Protein AF-A0A0Q5BRT3-F1 (afdb_monomer_lite)

Structure (mmCIF, N/CA/C/O backbone):
data_AF-A0A0Q5BRT3-F1
#
_entry.id   AF-A0A0Q5BRT3-F1
#
loop_
_atom_site.group_PDB
_atom_site.id
_atom_site.type_symbol
_atom_site.label_atom_id
_atom_site.label_alt_id
_atom_site.label_comp_id
_atom_site.label_asym_id
_atom_site.label_entity_id
_atom_site.label_seq_id
_atom_site.pdbx_PDB_ins_code
_atom_site.Cartn_x
_atom_site.Cartn_y
_atom_site.Cartn_z
_atom_site.occupancy
_atom_site.B_iso_or_equiv
_atom_site.auth_seq_id
_atom_site.auth_comp_id
_atom_site.auth_asym_id
_atom_site.auth_atom_id
_atom_site.pdbx_PDB_model_num
ATOM 1 N N . MET A 1 1 ? 24.777 -42.198 -18.990 1.00 38.94 1 MET A N 1
ATOM 2 C CA . MET A 1 1 ? 24.610 -41.273 -20.129 1.00 38.94 1 MET A CA 1
ATOM 3 C C . MET A 1 1 ? 23.522 -40.279 -19.756 1.00 38.94 1 MET A C 1
ATOM 5 O O . MET A 1 1 ? 22.460 -40.708 -19.334 1.00 38.94 1 MET A O 1
ATOM 9 N N . ALA A 1 2 ? 23.911 -39.003 -19.788 1.00 42.38 2 ALA A N 1
ATOM 10 C CA . ALA A 1 2 ? 23.196 -37.733 -19.627 1.00 42.38 2 ALA A CA 1
ATOM 11 C C . ALA A 1 2 ? 21.701 -37.705 -19.226 1.00 42.38 2 ALA A C 1
ATOM 13 O O . ALA A 1 2 ? 20.803 -37.981 -20.013 1.00 42.38 2 ALA A O 1
ATOM 14 N N . THR A 1 3 ? 21.515 -37.252 -17.986 1.00 47.38 3 THR A N 1
ATOM 15 C CA . THR A 1 3 ? 20.547 -36.288 -17.437 1.00 47.38 3 THR A CA 1
ATOM 16 C C . THR A 1 3 ? 19.735 -35.449 -18.435 1.00 47.38 3 THR A C 1
ATOM 18 O O . THR A 1 3 ? 20.303 -34.758 -19.275 1.00 47.38 3 THR A O 1
ATOM 21 N N . ALA A 1 4 ? 18.420 -35.371 -18.211 1.00 51.25 4 ALA A N 1
ATOM 22 C CA . ALA A 1 4 ? 17.582 -34.254 -18.647 1.00 51.25 4 ALA A CA 1
ATOM 23 C C . ALA A 1 4 ? 16.922 -33.633 -17.405 1.00 51.25 4 ALA A C 1
ATOM 25 O O . ALA A 1 4 ? 15.811 -33.981 -17.016 1.00 51.25 4 ALA A O 1
ATOM 26 N N . LEU A 1 5 ? 17.670 -32.751 -16.738 1.00 50.97 5 LEU A N 1
ATOM 27 C CA . LEU A 1 5 ? 17.124 -31.790 -15.785 1.00 50.97 5 LEU A CA 1
ATOM 28 C C . LEU A 1 5 ? 16.351 -30.754 -16.603 1.00 50.97 5 LEU A C 1
ATOM 30 O O . LEU A 1 5 ? 16.955 -29.941 -17.301 1.00 50.97 5 LEU A O 1
ATOM 34 N N . VAL A 1 6 ? 15.021 -30.810 -16.551 1.00 53.12 6 VAL A N 1
ATOM 35 C CA . VAL A 1 6 ? 14.174 -29.722 -17.043 1.00 53.12 6 VAL A CA 1
ATOM 36 C C . VAL A 1 6 ? 14.351 -28.573 -16.055 1.00 53.12 6 VAL A C 1
ATOM 38 O O . VAL A 1 6 ? 13.744 -28.548 -14.989 1.00 53.12 6 VAL A O 1
ATOM 41 N N . LEU A 1 7 ? 15.285 -27.680 -16.379 1.00 48.69 7 LEU A N 1
ATOM 42 C CA . LEU A 1 7 ? 15.476 -26.405 -15.703 1.00 48.69 7 LEU A CA 1
ATOM 43 C C . LEU A 1 7 ? 14.147 -25.651 -15.752 1.00 48.69 7 LEU A C 1
ATOM 45 O O . LEU A 1 7 ? 13.663 -25.304 -16.830 1.00 48.69 7 LEU A O 1
ATOM 49 N N . ALA A 1 8 ? 13.560 -25.443 -14.575 1.00 54.22 8 ALA A N 1
ATOM 50 C CA . ALA A 1 8 ? 12.455 -24.529 -14.380 1.00 54.22 8 ALA A CA 1
ATOM 51 C C . ALA A 1 8 ? 12.845 -23.178 -14.990 1.00 54.22 8 ALA A C 1
ATOM 53 O O . ALA A 1 8 ? 13.808 -22.545 -14.556 1.00 54.22 8 ALA A O 1
ATOM 54 N N . LEU A 1 9 ? 12.106 -22.751 -16.012 1.00 47.84 9 LEU A N 1
ATOM 55 C CA . LEU A 1 9 ? 12.090 -21.359 -16.430 1.00 47.84 9 LEU A CA 1
ATOM 56 C C . LEU A 1 9 ? 11.405 -20.570 -15.309 1.00 47.84 9 LEU A C 1
ATOM 58 O O . LEU A 1 9 ? 10.222 -20.257 -15.397 1.00 47.84 9 LEU A O 1
ATOM 62 N N . ALA A 1 10 ? 12.144 -20.287 -14.234 1.00 49.69 10 ALA A N 1
ATOM 63 C CA . ALA A 1 10 ? 11.851 -19.145 -13.387 1.00 49.69 10 ALA A CA 1
ATOM 64 C C . ALA A 1 10 ? 12.025 -17.931 -14.298 1.00 49.69 10 ALA A C 1
ATOM 66 O O . ALA A 1 10 ? 13.145 -17.523 -14.618 1.00 49.69 10 ALA A O 1
ATOM 67 N N . GLY A 1 11 ? 10.901 -17.485 -14.858 1.00 42.34 11 GLY A N 1
ATOM 68 C CA . GLY A 1 11 ? 10.846 -16.350 -15.751 1.00 42.34 11 GLY A CA 1
ATOM 69 C C . GLY A 1 11 ? 11.562 -15.184 -15.096 1.00 42.34 11 GLY A C 1
ATOM 70 O O . GLY A 1 11 ? 11.294 -14.835 -13.951 1.00 42.34 11 GLY A O 1
ATOM 71 N N . CYS A 1 12 ? 12.484 -14.589 -15.839 1.00 48.16 12 CYS A N 1
ATOM 72 C CA . CYS A 1 12 ? 13.013 -13.275 -15.540 1.00 48.16 12 CYS A CA 1
ATOM 73 C C . CYS A 1 12 ? 11.882 -12.268 -15.815 1.00 48.16 12 CYS A C 1
ATOM 75 O O . CYS A 1 12 ? 11.900 -11.552 -16.812 1.00 48.16 12 CYS A O 1
ATOM 77 N N . ALA A 1 13 ? 10.829 -12.291 -14.994 1.00 51.22 13 ALA A N 1
ATOM 78 C CA . ALA A 1 13 ? 10.024 -11.102 -14.810 1.00 51.22 13 ALA A CA 1
ATOM 79 C C . ALA A 1 13 ? 10.960 -10.087 -14.140 1.00 51.22 13 ALA A C 1
ATOM 81 O O . ALA A 1 13 ? 11.696 -10.478 -13.225 1.00 51.22 13 ALA A O 1
ATOM 82 N N . PRO A 1 14 ? 11.007 -8.824 -14.587 1.00 56.84 14 PRO A N 1
ATOM 83 C CA . PRO A 1 14 ? 11.587 -7.774 -13.770 1.00 56.84 14 PRO A CA 1
ATOM 84 C C . PRO A 1 14 ? 10.706 -7.683 -12.523 1.00 56.84 14 PRO A C 1
ATOM 86 O O . PRO A 1 14 ? 9.683 -7.009 -12.524 1.00 56.84 14 PRO A O 1
ATOM 89 N N . GLY A 1 15 ? 11.034 -8.481 -11.507 1.00 70.69 15 GLY A N 1
ATOM 90 C CA . GLY A 1 15 ? 10.351 -8.441 -10.228 1.00 70.69 15 GLY A CA 1
ATOM 91 C C . GLY A 1 15 ? 10.497 -7.048 -9.638 1.00 70.69 15 GLY A C 1
ATOM 92 O O . GLY A 1 15 ? 11.437 -6.317 -9.973 1.00 70.69 15 GLY A O 1
ATOM 93 N N . LEU A 1 16 ? 9.561 -6.685 -8.765 1.00 85.19 16 LEU A N 1
ATOM 94 C CA . LEU A 1 16 ? 9.687 -5.469 -7.979 1.00 85.19 16 LEU A CA 1
ATOM 95 C C . LEU A 1 16 ? 11.082 -5.366 -7.360 1.00 85.19 16 LEU A C 1
ATOM 97 O O . LEU A 1 16 ? 11.695 -6.359 -6.957 1.00 85.19 16 LEU A O 1
ATOM 101 N N . SER A 1 17 ? 11.560 -4.130 -7.253 1.00 89.75 17 SER A N 1
ATOM 102 C CA . SER A 1 17 ? 12.738 -3.829 -6.455 1.00 89.75 17 SER A CA 1
ATOM 103 C C . SER A 1 17 ? 12.540 -4.367 -5.026 1.00 89.75 17 SER A C 1
ATOM 105 O O . SER A 1 17 ? 11.408 -4.518 -4.552 1.00 89.75 17 SER A O 1
ATOM 107 N N . THR A 1 18 ? 13.630 -4.668 -4.314 1.00 90.56 18 THR A N 1
ATOM 108 C CA . THR A 1 18 ? 13.553 -5.034 -2.889 1.00 90.56 18 THR A CA 1
ATOM 109 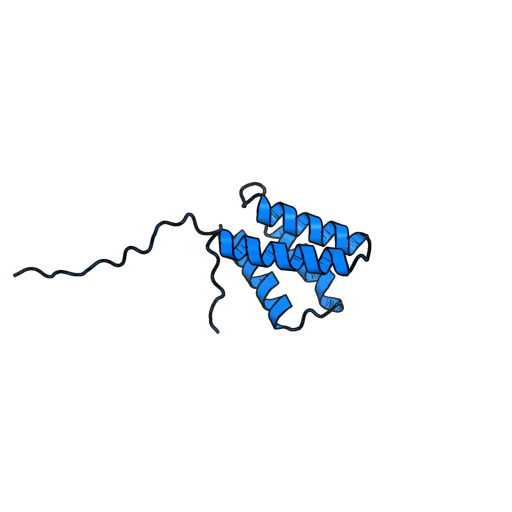C C . THR A 1 18 ? 12.690 -4.055 -2.080 1.00 90.56 18 THR A C 1
ATOM 111 O O . THR A 1 18 ? 11.773 -4.525 -1.407 1.00 90.56 18 THR A O 1
ATOM 114 N N . PRO A 1 19 ? 12.881 -2.722 -2.176 1.00 92.19 19 PRO A N 1
ATOM 115 C CA . PRO A 1 19 ? 12.068 -1.798 -1.393 1.00 92.19 19 PRO A CA 1
ATOM 116 C C . PRO A 1 19 ? 10.595 -1.754 -1.840 1.00 92.19 19 PRO A C 1
ATOM 118 O O . PRO A 1 19 ? 9.712 -1.718 -0.986 1.00 92.19 19 PRO A O 1
ATOM 121 N N . ALA A 1 20 ? 10.278 -1.870 -3.137 1.00 92.69 20 ALA A N 1
ATOM 122 C CA . ALA A 1 20 ? 8.880 -1.988 -3.570 1.00 92.69 20 ALA A CA 1
ATOM 123 C C . ALA A 1 20 ? 8.227 -3.299 -3.104 1.00 92.69 20 ALA A C 1
ATOM 125 O O . ALA A 1 20 ? 7.051 -3.316 -2.739 1.00 92.69 20 ALA A O 1
ATOM 126 N N . THR A 1 21 ? 8.992 -4.389 -3.047 1.00 93.44 21 THR A N 1
ATOM 127 C CA . THR A 1 21 ? 8.540 -5.659 -2.464 1.00 93.44 21 THR A CA 1
ATOM 128 C C . THR A 1 21 ? 8.230 -5.495 -0.976 1.00 93.44 21 THR A C 1
ATOM 130 O O . THR A 1 21 ? 7.194 -5.967 -0.507 1.00 93.44 21 THR A O 1
ATOM 133 N N . GLU A 1 22 ? 9.080 -4.789 -0.224 1.00 93.56 22 GLU A N 1
ATOM 134 C CA . GLU A 1 22 ? 8.824 -4.454 1.182 1.00 93.56 22 GLU A CA 1
ATOM 135 C C . GLU A 1 22 ? 7.582 -3.570 1.349 1.00 93.56 22 GLU A C 1
ATOM 137 O O . GLU A 1 22 ? 6.784 -3.819 2.254 1.00 93.56 22 GLU A O 1
ATOM 142 N N . ALA A 1 23 ? 7.354 -2.609 0.449 1.00 94.94 23 ALA A N 1
ATOM 143 C CA . ALA A 1 23 ? 6.163 -1.760 0.466 1.00 94.94 23 ALA A CA 1
ATOM 144 C C . ALA A 1 23 ? 4.880 -2.584 0.269 1.00 94.94 23 ALA A C 1
ATOM 146 O O . ALA A 1 23 ? 3.918 -2.445 1.031 1.00 94.94 23 ALA A O 1
ATOM 147 N N . CYS A 1 24 ? 4.885 -3.494 -0.707 1.00 95.56 24 CYS A N 1
ATOM 148 C CA . CYS A 1 24 ? 3.782 -4.420 -0.952 1.00 95.56 24 CYS A CA 1
ATOM 149 C C . CYS A 1 24 ? 3.542 -5.363 0.237 1.00 95.56 24 CYS A C 1
ATOM 151 O O . CYS A 1 24 ? 2.398 -5.542 0.656 1.00 95.56 24 CYS A O 1
ATOM 153 N N . ASN A 1 25 ? 4.604 -5.895 0.853 1.00 93.94 25 ASN A N 1
ATOM 154 C CA . ASN A 1 25 ? 4.500 -6.736 2.049 1.00 93.94 25 ASN A CA 1
ATOM 155 C C . ASN A 1 25 ? 3.917 -5.978 3.250 1.00 93.94 25 ASN A C 1
ATOM 157 O O . ASN A 1 25 ? 3.033 -6.493 3.938 1.00 93.94 25 ASN A O 1
ATOM 161 N N . ALA A 1 26 ? 4.386 -4.755 3.503 1.00 93.94 26 ALA A N 1
ATOM 162 C CA . ALA A 1 26 ? 3.886 -3.923 4.590 1.00 93.94 26 ALA A CA 1
ATOM 163 C C . ALA A 1 26 ? 2.390 -3.626 4.408 1.00 93.94 26 ALA A C 1
ATOM 165 O O . ALA A 1 26 ? 1.604 -3.771 5.352 1.00 93.94 26 ALA A O 1
ATOM 166 N N . HIS A 1 27 ? 1.984 -3.259 3.187 1.00 95.00 27 HIS A N 1
ATOM 167 C CA . HIS A 1 27 ? 0.587 -2.978 2.859 1.00 95.00 27 HIS A CA 1
ATOM 168 C C . HIS A 1 27 ? -0.286 -4.222 3.029 1.00 95.00 27 HIS A C 1
ATOM 170 O O . HIS A 1 27 ? -1.284 -4.173 3.750 1.00 95.00 27 HIS A O 1
ATOM 176 N N . ALA A 1 28 ? 0.131 -5.358 2.469 1.00 92.94 28 ALA A N 1
ATOM 177 C CA . ALA A 1 28 ? -0.590 -6.622 2.582 1.00 92.94 28 ALA A CA 1
ATOM 178 C C . ALA A 1 28 ? -0.731 -7.094 4.038 1.00 92.94 28 ALA A C 1
ATOM 180 O O . ALA A 1 28 ? -1.798 -7.576 4.436 1.00 92.94 28 ALA A O 1
ATOM 181 N N . GLY A 1 29 ? 0.311 -6.908 4.854 1.00 91.56 29 GLY A N 1
ATOM 182 C CA . GLY A 1 29 ? 0.280 -7.194 6.287 1.00 91.56 29 GLY A CA 1
ATOM 183 C C . GLY A 1 29 ? -0.728 -6.320 7.036 1.00 91.56 29 GLY A C 1
ATOM 184 O O . GLY A 1 29 ? -1.480 -6.815 7.876 1.00 91.56 29 GLY A O 1
ATOM 185 N N . TRP A 1 30 ? -0.812 -5.032 6.701 1.00 92.50 30 TRP A N 1
ATOM 186 C CA . TRP A 1 30 ? -1.815 -4.128 7.270 1.00 92.50 30 TRP A CA 1
ATOM 187 C C . TRP A 1 30 ? -3.246 -4.474 6.822 1.00 92.50 30 TRP A C 1
ATOM 189 O O . TRP A 1 30 ? -4.160 -4.474 7.655 1.00 92.50 30 TRP A O 1
ATOM 199 N N . VAL A 1 31 ? -3.449 -4.827 5.546 1.00 90.88 31 VAL A N 1
ATOM 200 C CA . VAL A 1 31 ? -4.757 -5.263 5.023 1.00 90.88 31 VAL A CA 1
ATOM 201 C C . VAL A 1 31 ? -5.228 -6.536 5.725 1.00 90.88 31 VAL A C 1
ATOM 203 O O . VAL A 1 31 ? -6.352 -6.578 6.230 1.00 90.88 31 VAL A O 1
ATOM 206 N N . SER A 1 32 ? -4.356 -7.540 5.820 1.00 87.56 32 SER A N 1
ATOM 207 C CA . SER A 1 32 ? -4.658 -8.827 6.463 1.00 87.56 32 SER A CA 1
ATOM 208 C C . SER A 1 32 ? -4.853 -8.692 7.975 1.00 87.56 32 SER A C 1
ATOM 210 O O . SER A 1 32 ? -5.675 -9.388 8.562 1.00 87.56 32 SER A O 1
ATOM 212 N N . GLY A 1 33 ? -4.156 -7.742 8.606 1.00 84.69 33 GLY A N 1
ATOM 213 C CA . GLY A 1 33 ? -4.302 -7.396 10.021 1.00 84.69 33 GLY A CA 1
ATOM 214 C C . GLY A 1 33 ? -5.571 -6.609 10.373 1.00 84.69 33 GLY A C 1
ATOM 215 O O . GLY A 1 33 ? -5.689 -6.138 11.503 1.00 84.69 33 GLY A O 1
ATOM 216 N N . GLY A 1 34 ? -6.508 -6.434 9.434 1.00 83.44 34 GLY A N 1
ATOM 217 C CA . GLY A 1 34 ? -7.819 -5.830 9.690 1.00 83.44 34 GLY A CA 1
ATOM 218 C C . GLY A 1 34 ? -7.913 -4.322 9.446 1.00 83.44 34 GLY A C 1
ATOM 219 O O . GLY A 1 34 ? -8.929 -3.732 9.802 1.00 83.44 34 GLY A O 1
ATOM 220 N N . ARG A 1 35 ? -6.908 -3.692 8.818 1.00 82.50 35 ARG A N 1
ATOM 221 C CA . ARG A 1 35 ? -6.930 -2.269 8.413 1.00 82.50 35 ARG A CA 1
ATOM 222 C C . ARG A 1 35 ? -7.249 -1.286 9.548 1.00 82.50 35 ARG A C 1
ATOM 224 O O . ARG A 1 35 ? -8.013 -0.341 9.362 1.00 82.50 35 ARG A O 1
ATOM 231 N N . LEU A 1 36 ? -6.650 -1.499 10.720 1.00 80.25 36 LEU A N 1
ATOM 232 C CA . LEU A 1 36 ? -6.845 -0.627 11.884 1.00 80.25 36 LEU A CA 1
ATOM 233 C C . LEU A 1 36 ? -6.524 0.839 11.542 1.00 80.25 36 LEU A C 1
ATOM 235 O O . LEU A 1 36 ? -5.441 1.130 11.021 1.00 80.25 36 LEU A O 1
ATOM 239 N N . GLU A 1 37 ? -7.449 1.752 11.858 1.00 78.81 37 GLU A N 1
ATOM 240 C CA . GLU A 1 37 ? -7.326 3.193 11.578 1.00 78.81 37 GLU A CA 1
ATOM 241 C C . GLU A 1 37 ? -6.088 3.809 12.234 1.00 78.81 37 GLU A C 1
ATOM 243 O O . GLU A 1 37 ? -5.351 4.549 11.590 1.00 78.81 37 GLU A O 1
ATOM 248 N N . GLU A 1 38 ? -5.781 3.412 13.471 1.00 83.50 38 GLU A N 1
ATOM 249 C CA . GLU A 1 38 ? -4.593 3.850 14.221 1.00 83.50 38 GLU A CA 1
ATOM 250 C C . GLU A 1 38 ? -3.259 3.501 13.532 1.00 83.50 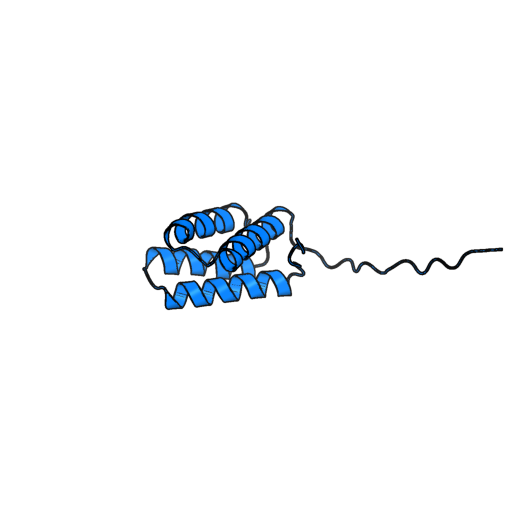38 GLU A C 1
ATOM 252 O O . GLU A 1 38 ? -2.216 4.070 13.849 1.00 83.50 38 GLU A O 1
ATOM 257 N N . ARG A 1 39 ? -3.275 2.546 12.593 1.00 87.44 39 ARG A N 1
ATOM 258 C CA . ARG A 1 39 ? -2.106 2.132 11.803 1.00 87.44 39 ARG A CA 1
ATOM 259 C C . ARG A 1 39 ? -2.133 2.681 10.379 1.00 87.44 39 ARG A C 1
ATOM 261 O O . ARG A 1 39 ? -1.147 2.499 9.671 1.00 87.44 39 ARG A O 1
ATOM 268 N N . ARG A 1 40 ? -3.227 3.335 9.966 1.00 91.38 40 ARG A N 1
ATOM 269 C CA . ARG A 1 40 ? -3.445 3.849 8.606 1.00 91.38 40 ARG A CA 1
ATOM 270 C C . ARG A 1 40 ? -2.392 4.886 8.219 1.00 91.38 40 ARG A C 1
ATOM 272 O O . ARG A 1 40 ? -1.802 4.782 7.155 1.00 91.38 40 ARG A O 1
ATOM 279 N N . GLU A 1 41 ? -2.120 5.846 9.097 1.00 93.44 41 GLU A N 1
ATOM 280 C CA . GLU A 1 41 ? -1.097 6.870 8.851 1.00 93.44 41 GLU A CA 1
ATOM 281 C C . GLU A 1 41 ? 0.297 6.251 8.718 1.00 93.44 41 GLU A C 1
ATOM 283 O O . GLU A 1 41 ? 0.990 6.481 7.730 1.00 93.44 41 GLU A O 1
ATOM 288 N N . ARG A 1 42 ? 0.648 5.355 9.649 1.00 93.81 42 ARG A N 1
ATOM 289 C CA . ARG A 1 42 ? 1.929 4.644 9.628 1.00 93.81 42 ARG A CA 1
ATOM 290 C C . ARG A 1 42 ? 2.138 3.859 8.337 1.00 93.81 42 ARG A C 1
ATOM 292 O O . ARG A 1 42 ? 3.230 3.899 7.787 1.00 93.81 42 ARG A O 1
ATOM 299 N N . ILE A 1 43 ? 1.126 3.127 7.861 1.00 94.69 43 ILE A N 1
ATOM 300 C CA . ILE A 1 43 ? 1.306 2.313 6.654 1.00 94.69 43 ILE A CA 1
ATOM 301 C C . ILE A 1 43 ? 1.480 3.176 5.402 1.00 94.69 43 ILE A C 1
ATOM 303 O O . ILE A 1 43 ? 2.278 2.830 4.538 1.00 94.69 43 ILE A O 1
ATOM 307 N N . VAL A 1 44 ? 0.779 4.308 5.316 1.00 95.06 44 VAL A N 1
ATOM 308 C CA . VAL A 1 44 ? 0.927 5.256 4.204 1.00 95.06 44 VAL A CA 1
ATOM 309 C C . VAL A 1 44 ? 2.329 5.842 4.178 1.00 95.06 44 VAL A C 1
ATOM 311 O O . VAL A 1 44 ? 2.938 5.890 3.114 1.00 95.06 44 VAL A O 1
ATOM 314 N N . GLU A 1 45 ? 2.844 6.248 5.338 1.00 95.19 45 GLU A N 1
ATOM 315 C CA . GLU A 1 45 ? 4.213 6.744 5.478 1.00 95.19 45 GLU A CA 1
ATOM 316 C C . GLU A 1 45 ? 5.228 5.671 5.070 1.00 95.19 45 GLU A C 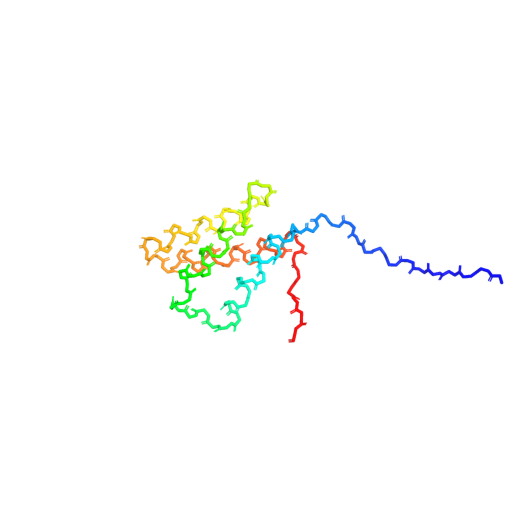1
ATOM 318 O O . GLU A 1 45 ? 6.016 5.896 4.159 1.00 95.19 45 GLU A O 1
ATOM 323 N N . THR A 1 46 ? 5.124 4.462 5.634 1.00 95.19 46 THR A N 1
ATOM 324 C CA . THR A 1 46 ? 6.031 3.345 5.316 1.00 95.19 46 THR A CA 1
ATOM 325 C C . THR A 1 46 ? 6.043 3.017 3.821 1.00 95.19 46 THR A C 1
ATOM 327 O O . THR A 1 46 ? 7.106 2.845 3.232 1.00 95.19 46 THR A O 1
ATOM 330 N N . VAL A 1 47 ? 4.872 2.937 3.180 1.00 95.50 47 VAL A N 1
ATOM 331 C CA . VAL A 1 47 ? 4.779 2.659 1.739 1.00 95.50 47 VAL A CA 1
ATOM 332 C C . VAL A 1 47 ? 5.390 3.796 0.916 1.00 95.50 47 VAL A C 1
ATOM 334 O O . VAL A 1 47 ? 6.121 3.529 -0.035 1.00 95.50 47 VAL A O 1
ATOM 337 N N . ALA A 1 48 ? 5.128 5.051 1.283 1.00 94.62 48 ALA A N 1
ATOM 338 C CA . ALA A 1 48 ? 5.661 6.208 0.572 1.00 94.62 48 ALA A CA 1
ATOM 339 C C . ALA A 1 48 ? 7.186 6.351 0.719 1.00 94.62 48 ALA A C 1
ATOM 341 O O . ALA A 1 48 ? 7.835 6.780 -0.230 1.00 94.62 48 ALA A O 1
ATOM 342 N N . GLU A 1 49 ? 7.758 5.987 1.870 1.00 95.31 49 GLU A N 1
ATOM 343 C CA . GLU A 1 49 ? 9.208 6.009 2.112 1.00 95.31 49 GLU A CA 1
ATOM 344 C C . GLU A 1 49 ? 9.956 4.910 1.353 1.00 95.31 49 GLU A C 1
ATOM 346 O O . GLU A 1 49 ? 11.083 5.121 0.905 1.00 95.31 49 GLU A O 1
ATOM 351 N N . LEU A 1 50 ? 9.339 3.735 1.218 1.00 94.81 50 LEU A N 1
ATOM 352 C CA . LEU A 1 50 ? 9.937 2.602 0.516 1.00 94.81 50 LEU A CA 1
ATOM 353 C C . LEU A 1 50 ? 9.913 2.789 -1.004 1.00 94.81 50 LEU A C 1
ATOM 355 O O . LEU A 1 50 ? 10.802 2.300 -1.694 1.00 94.81 50 LEU A O 1
ATOM 359 N N . LEU A 1 51 ? 8.926 3.502 -1.547 1.00 93.62 51 LEU A N 1
ATOM 360 C CA . LEU A 1 51 ? 8.857 3.742 -2.983 1.00 93.62 51 LEU A CA 1
ATOM 361 C C . LEU A 1 51 ? 9.782 4.874 -3.438 1.00 93.62 51 LEU A C 1
ATOM 363 O O . LEU A 1 51 ? 9.752 6.003 -2.955 1.00 93.62 51 LEU A O 1
ATOM 367 N N . THR A 1 52 ? 10.550 4.580 -4.475 1.00 89.25 52 THR A N 1
ATOM 368 C CA . THR A 1 52 ? 11.493 5.471 -5.148 1.00 89.25 52 THR A CA 1
ATOM 369 C C . THR A 1 52 ? 11.003 5.821 -6.550 1.00 89.25 52 THR A C 1
ATOM 371 O O . THR A 1 52 ? 10.132 5.160 -7.108 1.00 89.25 52 THR A O 1
ATOM 374 N N . GLY A 1 53 ? 11.586 6.848 -7.178 1.00 86.38 53 GLY A N 1
ATOM 375 C CA . GLY A 1 53 ? 11.209 7.262 -8.538 1.00 86.38 53 GLY A CA 1
ATOM 376 C C . GLY A 1 53 ? 11.418 6.197 -9.627 1.00 86.38 53 GLY A C 1
ATOM 377 O O . GLY A 1 53 ? 10.849 6.334 -10.709 1.00 86.38 53 GLY A O 1
ATOM 378 N N . GLU A 1 54 ? 12.205 5.159 -9.342 1.00 87.44 54 GLU A N 1
ATOM 379 C CA . GLU A 1 54 ? 12.503 4.047 -10.251 1.00 87.44 54 GLU A CA 1
ATOM 380 C C . GLU A 1 54 ? 11.432 2.946 -10.202 1.00 87.44 54 GLU A C 1
ATOM 382 O O . GLU A 1 54 ? 11.364 2.113 -11.105 1.00 87.44 54 GLU A O 1
ATOM 387 N N . ASP A 1 55 ? 10.560 2.970 -9.190 1.00 91.94 55 ASP A N 1
ATOM 388 C CA . ASP A 1 55 ? 9.486 1.996 -9.031 1.00 91.94 55 ASP A CA 1
ATOM 389 C C . ASP A 1 55 ? 8.313 2.257 -9.998 1.00 91.94 55 ASP A C 1
ATOM 391 O O . ASP A 1 55 ? 8.124 3.394 -10.477 1.00 91.94 55 ASP A O 1
ATOM 395 N N . PRO A 1 56 ? 7.492 1.222 -10.279 1.00 93.50 56 PRO A N 1
ATOM 396 C CA . PRO A 1 56 ? 6.348 1.314 -11.181 1.00 93.50 56 PRO A CA 1
ATOM 397 C C . PRO A 1 56 ? 5.460 2.528 -10.906 1.00 93.50 56 PRO A C 1
ATOM 399 O O . PRO A 1 56 ? 5.150 2.874 -9.759 1.00 93.50 56 PRO A O 1
ATOM 402 N N . ALA A 1 57 ? 5.050 3.203 -11.979 1.00 94.19 57 ALA A N 1
ATOM 403 C CA . ALA A 1 57 ? 4.296 4.448 -11.883 1.00 94.19 57 ALA A CA 1
ATOM 404 C C . ALA A 1 57 ? 2.935 4.239 -11.209 1.00 94.19 57 ALA A C 1
ATOM 406 O O . ALA A 1 57 ? 2.462 5.122 -10.495 1.00 94.19 57 ALA A O 1
ATOM 407 N N . GLU A 1 58 ? 2.337 3.070 -11.398 1.00 94.56 58 GLU A N 1
ATOM 408 C CA . GLU A 1 58 ? 1.074 2.623 -10.827 1.00 94.56 58 GLU A CA 1
ATOM 409 C C . GLU A 1 58 ? 1.172 2.505 -9.301 1.00 94.56 58 GLU A C 1
ATOM 411 O O . GLU A 1 58 ? 0.329 3.060 -8.596 1.00 94.56 58 GLU A O 1
ATOM 416 N N . LEU A 1 59 ? 2.247 1.894 -8.783 1.00 94.69 59 LEU A N 1
ATOM 417 C CA . LEU A 1 59 ? 2.513 1.803 -7.341 1.00 94.69 59 LEU A CA 1
ATOM 418 C C . LEU A 1 59 ? 2.682 3.186 -6.718 1.00 94.69 59 LEU A C 1
ATOM 420 O O . LEU A 1 59 ? 2.043 3.510 -5.715 1.00 94.69 59 LEU A O 1
ATOM 424 N N . ARG A 1 60 ? 3.497 4.036 -7.348 1.00 96.00 60 ARG A N 1
ATOM 425 C CA . ARG A 1 60 ? 3.706 5.413 -6.884 1.00 96.00 60 ARG A CA 1
ATOM 426 C C . ARG A 1 60 ? 2.427 6.238 -6.921 1.00 96.00 60 ARG A C 1
ATOM 428 O O . ARG A 1 60 ? 2.158 6.985 -5.985 1.00 96.00 60 ARG A O 1
ATOM 435 N N . SER A 1 61 ? 1.630 6.096 -7.975 1.00 96.75 61 SER A N 1
ATOM 436 C CA . SER A 1 61 ? 0.366 6.823 -8.124 1.00 96.75 61 SER A CA 1
ATOM 437 C C . SER A 1 61 ? -0.654 6.383 -7.078 1.00 96.75 61 SER A C 1
ATOM 439 O O . SER A 1 61 ? -1.288 7.231 -6.453 1.00 96.75 61 SER A O 1
ATOM 441 N N . ALA A 1 62 ? -0.772 5.078 -6.828 1.00 96.88 62 ALA A N 1
ATOM 442 C CA . ALA A 1 62 ? -1.647 4.550 -5.789 1.00 96.88 62 ALA A CA 1
ATOM 443 C C . ALA A 1 62 ? -1.182 4.968 -4.383 1.00 96.88 62 ALA A C 1
ATOM 445 O O . ALA A 1 62 ? -2.005 5.391 -3.571 1.00 96.88 62 ALA A O 1
ATOM 446 N N . SER A 1 63 ? 0.128 4.955 -4.112 1.00 97.00 63 SER A N 1
ATOM 447 C CA . SER A 1 63 ? 0.699 5.474 -2.861 1.00 97.00 63 SER A CA 1
ATOM 448 C C . SER A 1 63 ? 0.389 6.957 -2.659 1.00 97.00 63 SER A C 1
ATOM 450 O O . SER A 1 63 ? -0.096 7.346 -1.600 1.00 97.00 63 SER A O 1
ATOM 452 N N . ALA A 1 64 ? 0.603 7.789 -3.680 1.00 97.00 64 ALA A N 1
ATOM 453 C CA . ALA A 1 64 ? 0.291 9.214 -3.612 1.00 97.00 64 ALA A CA 1
ATOM 454 C C . ALA A 1 64 ? -1.212 9.465 -3.398 1.00 97.00 64 ALA A C 1
ATOM 456 O O . ALA A 1 64 ? -1.589 10.357 -2.636 1.00 97.00 64 ALA A O 1
ATOM 457 N N . ALA A 1 65 ? -2.076 8.658 -4.020 1.00 97.50 65 ALA A N 1
ATOM 458 C CA . ALA A 1 65 ? -3.519 8.722 -3.809 1.00 97.50 65 ALA A CA 1
ATOM 459 C C . ALA A 1 65 ? -3.914 8.329 -2.375 1.00 97.50 65 ALA A C 1
ATOM 461 O O . ALA A 1 65 ? -4.777 8.984 -1.790 1.00 97.50 65 ALA A O 1
ATOM 462 N N . MET A 1 66 ? -3.252 7.332 -1.771 1.00 97.06 66 MET A N 1
ATOM 463 C CA . MET A 1 66 ? -3.437 7.002 -0.352 1.00 97.06 66 MET A CA 1
ATOM 464 C C . MET A 1 66 ? -3.048 8.181 0.553 1.00 97.06 66 MET A C 1
ATOM 466 O O . MET A 1 66 ? -3.824 8.539 1.438 1.00 97.06 66 MET A O 1
ATOM 470 N N . THR A 1 67 ? -1.904 8.830 0.308 1.00 96.81 67 THR A N 1
ATOM 471 C CA . THR A 1 67 ? -1.470 10.024 1.058 1.00 96.81 67 THR A CA 1
ATOM 472 C C . THR A 1 67 ? -2.467 11.176 0.930 1.00 96.81 67 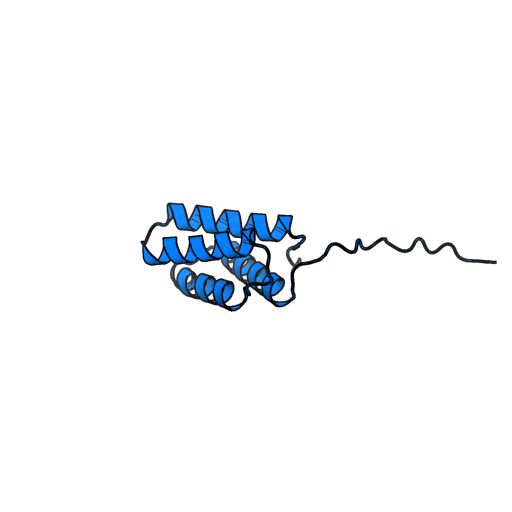THR A C 1
ATOM 474 O O . THR A 1 67 ? -2.840 11.789 1.931 1.00 96.81 67 THR A O 1
ATOM 477 N N . ALA A 1 68 ? -2.943 11.459 -0.285 1.00 97.12 68 ALA A N 1
ATOM 478 C CA . ALA A 1 68 ? -3.903 12.533 -0.533 1.00 97.12 68 ALA A CA 1
ATOM 479 C C . ALA A 1 68 ? -5.263 12.272 0.137 1.00 97.12 68 ALA A C 1
ATOM 481 O O . ALA A 1 68 ? -5.846 13.179 0.741 1.00 97.12 68 ALA A O 1
ATOM 482 N N . ALA A 1 69 ? -5.755 11.032 0.064 1.00 96.38 69 ALA A N 1
ATOM 483 C CA . ALA A 1 69 ? -7.003 10.625 0.698 1.00 96.38 69 ALA A CA 1
ATOM 484 C C . ALA A 1 69 ? -6.911 10.685 2.229 1.00 96.38 69 ALA A C 1
ATOM 486 O O . ALA A 1 69 ? -7.833 11.181 2.876 1.00 96.38 69 ALA A O 1
ATOM 487 N N . LEU A 1 70 ? -5.775 10.265 2.801 1.00 94.19 70 LEU A N 1
ATOM 488 C CA . LEU A 1 70 ? -5.511 10.374 4.235 1.00 94.19 70 LEU A CA 1
ATOM 489 C C . LEU A 1 70 ? -5.541 11.838 4.697 1.00 94.19 70 LEU A C 1
ATOM 491 O O . LEU A 1 70 ? -6.254 12.161 5.642 1.00 94.19 70 LEU A O 1
ATOM 495 N N . GLY A 1 71 ? -4.836 12.732 3.996 1.00 93.50 71 GLY A N 1
ATOM 496 C CA . GLY A 1 71 ? -4.801 14.161 4.331 1.00 93.50 71 GLY A CA 1
ATOM 497 C C . GLY A 1 71 ? -6.151 14.874 4.186 1.00 93.50 71 GLY A C 1
ATOM 498 O O . GLY A 1 71 ? -6.388 15.881 4.848 1.00 93.50 71 GLY A O 1
ATOM 499 N N . SER A 1 72 ? -7.045 14.343 3.349 1.00 95.00 72 SER A N 1
ATOM 500 C CA . SER A 1 72 ? -8.396 14.883 3.140 1.00 95.00 72 SER A CA 1
ATOM 501 C C . SER A 1 72 ? -9.453 14.260 4.061 1.00 95.00 72 SER A C 1
ATOM 503 O O . SER A 1 72 ? -10.576 14.755 4.113 1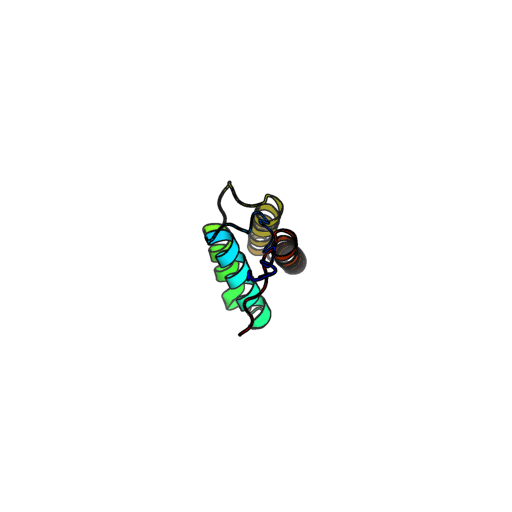.00 95.00 72 SER A O 1
ATOM 505 N N . GLY A 1 73 ? -9.124 13.170 4.765 1.00 93.88 73 GLY A N 1
ATOM 506 C CA . GLY A 1 73 ? -10.091 12.380 5.534 1.00 93.88 73 GLY A CA 1
ATOM 507 C C . GLY A 1 73 ? -11.093 11.602 4.669 1.00 93.88 73 GLY A C 1
ATOM 508 O O . GLY A 1 73 ? -12.144 11.200 5.165 1.00 93.88 73 GLY A O 1
ATOM 509 N N . ASP A 1 74 ? -10.799 11.392 3.382 1.00 96.00 74 ASP A N 1
ATOM 510 C CA . ASP A 1 74 ? -11.692 10.701 2.446 1.00 96.00 74 ASP A CA 1
ATOM 511 C C . ASP A 1 74 ? -11.448 9.187 2.491 1.00 96.00 74 ASP A C 1
ATOM 513 O O . ASP A 1 74 ? -10.567 8.638 1.824 1.00 96.00 74 ASP A O 1
ATOM 517 N N . GLU A 1 75 ? -12.229 8.490 3.313 1.00 93.31 75 GLU A N 1
ATOM 518 C CA . GLU A 1 75 ? -12.080 7.046 3.508 1.00 93.31 75 GLU A CA 1
ATOM 519 C C . GLU A 1 75 ? -12.416 6.220 2.254 1.00 93.31 75 GLU A C 1
ATOM 521 O O . GLU A 1 75 ? -11.805 5.171 2.012 1.00 93.31 75 GLU A O 1
ATOM 526 N N . ALA A 1 76 ? -13.359 6.682 1.430 1.00 95.44 76 ALA A N 1
ATOM 527 C CA . ALA A 1 76 ? -13.744 5.981 0.210 1.00 95.44 76 ALA A CA 1
ATOM 528 C C . ALA A 1 76 ? -12.624 6.062 -0.835 1.00 95.44 76 ALA A C 1
ATOM 530 O O . ALA A 1 76 ? -12.248 5.046 -1.435 1.00 95.44 76 ALA A O 1
ATOM 531 N N . ALA A 1 77 ? -12.034 7.249 -0.998 1.00 96.31 77 ALA A N 1
ATOM 532 C CA . ALA A 1 77 ? -10.855 7.448 -1.829 1.00 96.31 77 ALA A CA 1
ATOM 533 C C . ALA A 1 77 ? -9.666 6.639 -1.299 1.00 96.31 77 ALA A C 1
ATOM 535 O O . ALA A 1 77 ? -8.979 5.982 -2.081 1.00 96.31 77 ALA A O 1
ATOM 536 N N . PHE A 1 78 ? -9.469 6.604 0.022 1.00 95.75 78 PHE A N 1
ATOM 537 C CA . PHE A 1 78 ? -8.396 5.832 0.643 1.00 95.75 78 PHE A CA 1
ATOM 538 C C . PHE A 1 78 ? -8.537 4.334 0.367 1.00 95.75 78 PHE A C 1
ATOM 540 O O . PHE A 1 78 ? -7.581 3.681 -0.044 1.00 95.75 78 PHE A O 1
ATOM 547 N N . THR A 1 79 ? -9.740 3.787 0.539 1.00 95.00 79 THR A N 1
ATOM 548 C CA . THR A 1 79 ? -10.025 2.370 0.275 1.00 95.00 79 THR A CA 1
ATOM 549 C C . THR A 1 79 ? -9.800 2.021 -1.195 1.00 95.00 79 THR A C 1
ATOM 551 O O . THR A 1 79 ? -9.222 0.979 -1.499 1.00 95.00 79 THR A O 1
ATOM 554 N N . THR A 1 80 ? -10.201 2.913 -2.103 1.00 97.00 80 THR A N 1
ATOM 555 C CA . THR A 1 80 ? -9.996 2.74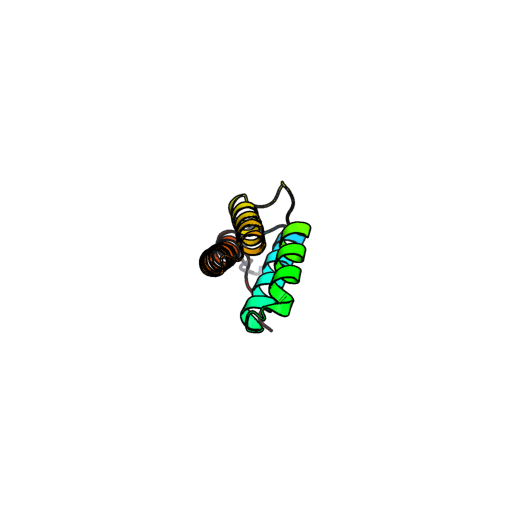3 -3.549 1.00 97.00 80 THR A CA 1
ATOM 556 C C . THR A 1 80 ? -8.511 2.762 -3.908 1.00 97.00 80 THR A C 1
ATOM 558 O O . THR A 1 80 ? -8.034 1.863 -4.596 1.00 97.00 80 THR A O 1
ATOM 561 N N . ALA A 1 81 ? -7.759 3.742 -3.401 1.00 97.19 81 ALA A N 1
ATOM 562 C CA . ALA A 1 81 ? -6.317 3.846 -3.616 1.00 97.19 81 ALA A CA 1
ATOM 563 C C . ALA A 1 81 ? -5.557 2.658 -3.009 1.00 97.19 81 ALA A C 1
ATOM 565 O O . ALA A 1 81 ? -4.629 2.133 -3.616 1.00 97.19 81 ALA A O 1
ATOM 566 N N . SER A 1 82 ? -5.988 2.194 -1.836 1.00 96.19 82 SER A N 1
ATOM 567 C CA . SER A 1 82 ? -5.429 1.025 -1.162 1.00 96.19 82 SER A CA 1
ATOM 568 C C . SER A 1 82 ? -5.633 -0.261 -1.970 1.00 96.19 82 SER A C 1
ATOM 570 O O . SER A 1 82 ? -4.696 -1.046 -2.099 1.00 96.19 82 SER A O 1
ATOM 572 N N . ALA A 1 83 ? -6.816 -0.462 -2.558 1.00 96.50 83 ALA A N 1
ATOM 573 C CA . ALA A 1 83 ? -7.066 -1.586 -3.459 1.00 96.50 83 ALA A CA 1
ATOM 574 C C . ALA A 1 83 ? -6.212 -1.486 -4.732 1.00 96.50 83 ALA A C 1
ATOM 576 O O . ALA A 1 83 ? -5.527 -2.444 -5.076 1.00 96.50 83 ALA A O 1
ATOM 577 N N . ALA A 1 84 ? -6.164 -0.304 -5.356 1.00 97.50 84 ALA A N 1
ATOM 578 C CA . ALA A 1 84 ? -5.334 -0.056 -6.534 1.00 97.50 84 ALA A CA 1
ATOM 579 C C . ALA A 1 84 ? -3.843 -0.320 -6.270 1.00 97.50 84 ALA A C 1
ATOM 581 O O . ALA A 1 84 ? -3.145 -0.833 -7.138 1.00 97.50 84 ALA A O 1
ATOM 582 N N . PHE A 1 85 ? -3.356 -0.020 -5.063 1.00 97.12 85 PHE A N 1
ATOM 583 C CA . PHE A 1 85 ? -1.991 -0.341 -4.656 1.00 97.12 85 PHE A CA 1
ATOM 584 C C . PHE A 1 85 ? -1.744 -1.856 -4.619 1.00 97.12 85 PHE A C 1
ATOM 586 O O . PHE A 1 85 ? -0.753 -2.335 -5.166 1.00 97.12 85 PHE A O 1
ATOM 593 N N . ALA A 1 86 ? -2.660 -2.622 -4.019 1.00 95.44 86 ALA A N 1
ATOM 594 C CA . ALA A 1 86 ? -2.556 -4.080 -3.957 1.00 95.44 86 ALA A CA 1
ATOM 595 C C . ALA A 1 86 ? -2.667 -4.746 -5.341 1.00 95.44 86 ALA A C 1
ATOM 597 O O . ALA A 1 86 ? -1.999 -5.750 -5.600 1.00 95.44 86 ALA A O 1
ATOM 598 N N . ASP A 1 87 ? -3.496 -4.205 -6.235 1.00 95.56 87 ASP A N 1
ATOM 599 C CA . ASP A 1 87 ? -3.546 -4.626 -7.637 1.00 95.56 87 ASP A CA 1
ATOM 600 C C . ASP A 1 87 ? -2.223 -4.335 -8.349 1.00 95.56 87 ASP A C 1
ATOM 602 O O . ASP A 1 87 ? -1.615 -5.262 -8.882 1.00 95.56 87 ASP A O 1
ATOM 606 N N . ALA A 1 88 ? -1.700 -3.111 -8.229 1.00 95.25 88 ALA A N 1
ATOM 607 C CA . ALA A 1 88 ? -0.427 -2.728 -8.831 1.00 95.25 88 ALA A CA 1
ATOM 608 C C . ALA A 1 88 ? 0.740 -3.603 -8.344 1.00 95.25 88 ALA A C 1
ATOM 610 O O . ALA A 1 88 ? 1.600 -3.965 -9.145 1.00 95.25 88 ALA A O 1
ATOM 611 N N . CYS A 1 89 ? 0.767 -4.001 -7.067 1.00 94.56 89 CYS A N 1
ATOM 612 C CA . CYS A 1 89 ? 1.744 -4.971 -6.565 1.00 94.56 89 CYS A CA 1
ATOM 613 C C . CYS A 1 89 ? 1.694 -6.278 -7.377 1.00 94.56 89 CYS A C 1
ATOM 615 O O . CYS A 1 89 ? 2.712 -6.716 -7.915 1.00 94.56 89 CYS A O 1
ATOM 617 N N . ARG A 1 90 ? 0.506 -6.878 -7.517 1.00 92.81 90 ARG A N 1
ATOM 618 C CA . ARG A 1 90 ? 0.317 -8.157 -8.225 1.00 92.81 90 ARG A CA 1
ATOM 619 C C . ARG A 1 90 ? 0.604 -8.051 -9.720 1.00 92.81 90 ARG A C 1
ATOM 621 O O . ARG A 1 90 ? 1.234 -8.941 -10.284 1.00 92.81 90 ARG A O 1
ATOM 628 N N . GLU A 1 91 ? 0.183 -6.962 -10.356 1.00 92.69 91 GLU A N 1
ATOM 629 C CA . GLU A 1 91 ? 0.452 -6.697 -11.775 1.00 92.69 91 GLU A CA 1
ATOM 630 C C . GLU A 1 91 ? 1.953 -6.555 -12.064 1.00 92.69 91 GLU A C 1
ATOM 632 O O . GLU A 1 91 ? 2.410 -6.926 -13.144 1.00 92.69 91 GLU A O 1
ATOM 637 N N . ASN A 1 92 ? 2.732 -6.094 -11.081 1.00 90.00 92 ASN A N 1
ATOM 638 C CA . ASN A 1 92 ? 4.190 -5.995 -11.158 1.00 90.00 92 ASN A CA 1
ATOM 639 C C . ASN A 1 92 ? 4.921 -7.246 -10.628 1.00 90.00 92 ASN A C 1
ATOM 641 O O . ASN A 1 92 ? 6.118 -7.201 -10.343 1.00 90.00 92 ASN A O 1
ATOM 645 N N . GLY A 1 93 ? 4.219 -8.376 -10.511 1.00 89.06 93 GLY A N 1
ATOM 646 C CA . GLY A 1 93 ? 4.822 -9.667 -10.179 1.00 89.06 93 GLY A CA 1
ATOM 647 C C . GLY A 1 93 ? 5.146 -9.860 -8.699 1.00 89.06 93 GLY A C 1
ATOM 648 O O . GLY A 1 93 ? 5.935 -10.742 -8.370 1.00 89.06 93 GLY A O 1
ATOM 649 N N . TRP A 1 94 ? 4.565 -9.057 -7.804 1.00 92.06 94 TRP A N 1
ATOM 650 C CA . TRP A 1 94 ? 4.610 -9.347 -6.375 1.00 92.06 94 TRP A CA 1
ATOM 651 C C . TRP A 1 94 ? 3.663 -10.495 -6.030 1.00 92.06 94 TRP A C 1
ATOM 653 O O . TRP A 1 94 ? 2.479 -10.473 -6.379 1.00 92.06 94 TRP A O 1
ATOM 663 N N . GLU A 1 95 ? 4.179 -11.457 -5.275 1.00 85.31 95 GLU A N 1
ATOM 664 C CA . GLU A 1 95 ? 3.408 -12.550 -4.697 1.00 85.31 95 GLU A CA 1
ATOM 665 C C . GLU A 1 95 ? 3.451 -12.430 -3.167 1.00 85.31 95 GLU A C 1
ATOM 667 O O . GLU A 1 95 ? 4.519 -12.164 -2.604 1.00 85.31 95 GLU A O 1
ATOM 672 N N . PRO A 1 96 ? 2.316 -12.609 -2.468 1.00 74.75 96 PRO A N 1
ATOM 673 C CA . PRO A 1 96 ? 2.312 -12.621 -1.015 1.00 74.75 96 PRO A CA 1
ATOM 674 C C . PRO A 1 96 ? 3.179 -13.773 -0.512 1.00 74.75 96 PRO A C 1
ATOM 676 O O . PRO A 1 96 ? 3.044 -14.909 -0.964 1.00 74.75 96 PRO A O 1
ATOM 679 N N . VAL A 1 97 ? 4.053 -13.487 0.453 1.00 67.31 97 VAL A N 1
ATOM 680 C CA . VAL A 1 97 ? 4.773 -14.541 1.168 1.00 67.31 97 VAL A CA 1
ATOM 681 C C . VAL A 1 97 ? 3.753 -15.379 1.939 1.00 67.31 97 VAL A C 1
ATOM 683 O O . VAL A 1 97 ? 3.143 -14.900 2.893 1.00 67.31 97 VAL A O 1
ATOM 686 N N . GLU A 1 98 ? 3.513 -16.612 1.488 1.00 54.12 98 GLU A N 1
ATOM 687 C CA . GLU A 1 98 ? 2.699 -17.560 2.247 1.00 54.12 98 GLU A CA 1
ATOM 688 C C . GLU A 1 98 ? 3.389 -17.818 3.594 1.00 54.12 98 GLU A C 1
ATOM 690 O O . GLU A 1 98 ? 4.554 -18.225 3.643 1.00 54.12 98 GLU A O 1
ATOM 695 N N . GLY A 1 99 ? 2.678 -17.525 4.682 1.00 43.12 99 GLY A N 1
ATOM 696 C CA . GLY A 1 99 ? 3.089 -17.766 6.063 1.00 43.12 99 GLY A CA 1
ATOM 697 C C . GLY A 1 99 ? 2.000 -18.505 6.814 1.00 43.12 99 GLY A C 1
ATOM 698 O O . GLY A 1 99 ? 0.827 -18.090 6.681 1.00 43.12 99 GLY A O 1
#

Secondary structure (DSSP, 8-state):
--------------PPPHHHHHHHHHHHHHHHTT--GGGHHHHHHHHHHH--TTS-HHHHHHHHHHHHHHHHT-HHHHHHHHHHHHHHHHHTT------

pLDDT: mean 85.11, std 16.94, range [38.94, 97.5]

Sequence (99 aa):
MATALVLALAGCAPGLSTPATEACNAHAGWVSGGRLEERRERIVETVAELLTGEDPAELRSASAAMTAALGSGDEAAFTTASAAFADACRENGWEPVEG

Foldseek 3Di:
DDDDDPPPCPDPQVAWDPLQLVLLQLLVVCVVVPVDPVCLVVNLVSNQVSDDPPGDPQLNVLSVQLVVCVVVVNVVSNVVSSVSNNVVNVVSPHDHDDD

Radius of gyration: 16.46 Å; chains: 1; bounding box: 38×56×34 Å